Protein AF-A0A662M3F5-F1 (afdb_monomer_lite)

Radius of gyration: 14.72 Å; chains: 1; bounding box: 34×38×37 Å

pLDDT: mean 96.3, std 4.05, range [65.44, 98.81]

Foldseek 3Di:
DDDPVNQDPDWQQAPAWQDDVPDVLSVVVRSVCSVQDQLEAEEEEPAPVVRRLHPPPDGRGNHHYHYDHLQCQLVVLLVVQVVCVVVVNNVHAYEREHECCSPVHSNVVSVVVSVVVVRRHHYDYPYPPDRVVVD

Structure (mmCIF, N/CA/C/O backbone):
data_AF-A0A662M3F5-F1
#
_entry.id   AF-A0A662M3F5-F1
#
loop_
_atom_site.group_PDB
_atom_site.id
_atom_site.type_symbol
_atom_site.label_atom_id
_atom_site.label_alt_id
_atom_site.label_comp_id
_atom_site.label_asym_id
_atom_site.label_entity_id
_atom_site.label_seq_id
_atom_site.pdbx_PDB_ins_code
_atom_site.Cartn_x
_atom_site.Cartn_y
_atom_site.Cartn_z
_atom_site.occupancy
_atom_site.B_iso_or_equiv
_atom_site.auth_seq_id
_atom_site.auth_comp_id
_atom_site.auth_asym_id
_atom_site.auth_atom_id
_atom_site.pdbx_PDB_model_num
ATOM 1 N N . MET A 1 1 ? -8.013 -27.382 5.520 1.00 65.44 1 MET A N 1
ATOM 2 C CA . MET A 1 1 ? -6.764 -26.866 4.922 1.00 65.44 1 MET A CA 1
ATOM 3 C C . MET A 1 1 ? -7.180 -26.070 3.701 1.00 65.44 1 MET A C 1
ATOM 5 O O . MET A 1 1 ? -7.927 -26.621 2.908 1.00 65.44 1 MET A O 1
ATOM 9 N N . VAL A 1 2 ? -6.803 -24.795 3.612 1.00 84.00 2 VAL A N 1
ATOM 10 C CA . VAL A 1 2 ? -7.133 -23.944 2.456 1.00 84.00 2 VAL A CA 1
ATOM 11 C C . VAL A 1 2 ? -6.177 -24.296 1.314 1.00 84.00 2 VAL A C 1
ATOM 13 O O . VAL A 1 2 ? -4.982 -24.472 1.549 1.00 84.00 2 VAL A O 1
ATOM 16 N N . SER A 1 3 ? -6.698 -24.441 0.102 1.00 92.25 3 SER A N 1
ATOM 17 C CA . SE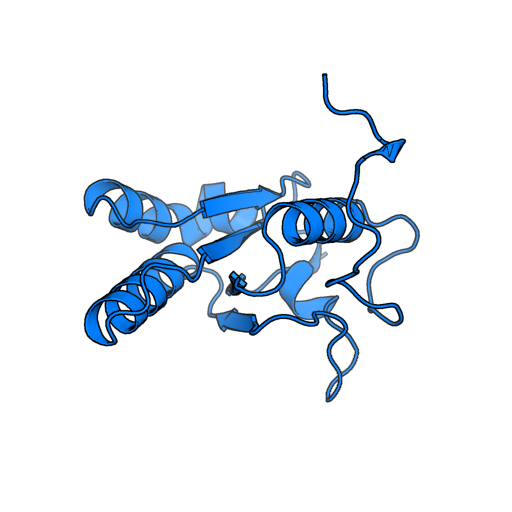R A 1 3 ? -5.953 -24.737 -1.121 1.00 92.25 3 SER A CA 1
ATOM 18 C C . SER A 1 3 ? -6.029 -23.568 -2.105 1.00 92.25 3 SER A C 1
ATOM 20 O O . SER A 1 3 ? -6.866 -22.681 -1.977 1.00 92.25 3 SER A O 1
ATOM 22 N N . ILE A 1 4 ? -5.185 -23.582 -3.142 1.00 90.44 4 ILE A N 1
ATOM 23 C CA . ILE A 1 4 ? -5.239 -22.580 -4.225 1.00 90.44 4 ILE A CA 1
ATOM 24 C C . ILE A 1 4 ? -6.621 -22.546 -4.897 1.00 90.44 4 ILE A C 1
ATOM 26 O O . ILE A 1 4 ? -7.047 -21.490 -5.354 1.00 90.44 4 ILE A O 1
ATOM 30 N N . LYS A 1 5 ? -7.334 -23.680 -4.932 1.00 91.88 5 LYS A N 1
ATOM 31 C CA . LYS A 1 5 ? -8.682 -23.765 -5.512 1.00 91.88 5 LYS A CA 1
ATOM 32 C C . LYS A 1 5 ? -9.732 -23.012 -4.695 1.00 91.88 5 LYS A C 1
ATOM 34 O O . LYS A 1 5 ? -10.797 -22.731 -5.224 1.00 91.88 5 LYS A O 1
ATOM 39 N N . ASP A 1 6 ? -9.422 -22.693 -3.442 1.00 91.88 6 ASP A N 1
ATOM 40 C CA . ASP A 1 6 ? -10.320 -21.994 -2.525 1.00 91.88 6 ASP A CA 1
ATOM 41 C C . ASP A 1 6 ? -10.085 -20.472 -2.533 1.00 91.88 6 ASP A C 1
ATOM 43 O O . ASP A 1 6 ? -10.735 -19.745 -1.783 1.00 91.88 6 ASP A O 1
ATOM 47 N N . LEU A 1 7 ? -9.147 -19.968 -3.351 1.00 91.75 7 LEU A N 1
ATOM 48 C CA . LEU A 1 7 ? -8.943 -18.528 -3.503 1.00 91.75 7 LEU A CA 1
ATOM 49 C C . LEU A 1 7 ? -10.192 -17.875 -4.114 1.00 91.75 7 LEU A C 1
ATOM 51 O O . LEU A 1 7 ? -10.706 -18.378 -5.115 1.00 91.75 7 LEU A O 1
ATOM 55 N N . PRO A 1 8 ? -10.644 -16.723 -3.584 1.00 94.25 8 PRO A N 1
ATOM 56 C CA . PRO A 1 8 ? -11.776 -16.004 -4.154 1.00 94.25 8 PRO A CA 1
ATOM 57 C C . PRO A 1 8 ? -11.566 -15.675 -5.634 1.00 94.25 8 PRO A C 1
ATOM 59 O O . PRO A 1 8 ? -10.492 -15.216 -6.034 1.00 94.25 8 PRO A O 1
ATOM 62 N N . GLU A 1 9 ? -12.610 -15.852 -6.445 1.00 94.31 9 GLU A N 1
ATOM 63 C CA . GLU A 1 9 ? -12.574 -15.516 -7.874 1.00 94.31 9 GLU A CA 1
ATOM 64 C C . GLU A 1 9 ? -12.540 -13.999 -8.107 1.00 94.31 9 GLU A C 1
ATOM 66 O O . GLU A 1 9 ? -11.866 -13.538 -9.025 1.00 94.31 9 GLU A O 1
ATOM 71 N N . ASN A 1 10 ? -13.180 -13.216 -7.228 1.00 95.75 10 ASN A N 1
ATOM 72 C CA . ASN A 1 10 ? -13.222 -11.753 -7.313 1.00 95.75 10 ASN A CA 1
ATOM 73 C C . ASN A 1 10 ? -11.818 -11.135 -7.373 1.00 95.75 10 ASN A C 1
ATOM 75 O O . ASN A 1 10 ? -10.921 -11.520 -6.620 1.00 95.75 10 ASN A O 1
ATOM 79 N N . GLU A 1 11 ? -11.637 -10.153 -8.252 1.00 97.25 11 GLU A N 1
ATOM 80 C CA . GLU A 1 11 ? -10.384 -9.420 -8.431 1.00 97.25 11 GLU A CA 1
ATOM 81 C C . GLU A 1 11 ? -10.518 -7.980 -7.954 1.00 97.25 11 GLU A C 1
ATOM 83 O O . GLU A 1 11 ? -11.499 -7.301 -8.253 1.00 97.25 11 GLU A O 1
ATOM 88 N N . TYR A 1 12 ? -9.481 -7.502 -7.270 1.00 97.50 12 TYR A N 1
ATOM 89 C CA . TYR A 1 12 ? -9.371 -6.109 -6.824 1.00 97.50 12 TYR A CA 1
ATOM 90 C C . TYR A 1 12 ? -8.137 -5.396 -7.390 1.00 97.50 12 TYR A C 1
ATOM 92 O O . TYR A 1 12 ? -7.967 -4.192 -7.209 1.00 97.50 12 TYR A O 1
ATOM 100 N N . VAL A 1 13 ? -7.297 -6.137 -8.114 1.00 96.69 13 VAL A N 1
ATOM 101 C CA . VAL A 1 13 ? -6.294 -5.605 -9.036 1.00 96.69 13 VAL A CA 1
ATOM 102 C C . VAL A 1 13 ? -6.733 -6.037 -10.427 1.00 96.69 13 VAL A C 1
ATOM 104 O O . VAL A 1 13 ? -6.660 -7.215 -10.769 1.00 96.69 13 VAL A O 1
ATOM 107 N N . LEU A 1 14 ? -7.255 -5.087 -11.191 1.00 95.50 14 LEU A N 1
ATOM 108 C CA . LEU A 1 14 ? -7.785 -5.292 -12.530 1.00 95.50 14 LEU A CA 1
ATOM 109 C C . LEU A 1 14 ? -6.658 -5.384 -13.565 1.00 95.50 14 LEU A C 1
ATOM 111 O O . LEU A 1 14 ? -5.493 -5.055 -13.321 1.00 95.50 14 LEU A O 1
ATOM 115 N N . GLU A 1 15 ? -7.031 -5.819 -14.760 1.00 92.69 15 GLU A N 1
ATOM 116 C CA . GLU A 1 15 ? -6.166 -5.769 -15.933 1.00 92.69 15 GLU A CA 1
ATOM 117 C C . GLU A 1 15 ? -5.880 -4.313 -16.352 1.00 92.69 15 GLU A C 1
ATOM 119 O O . GLU A 1 15 ? -6.644 -3.395 -16.049 1.00 92.69 15 GLU A O 1
ATOM 124 N N . GLY A 1 16 ? -4.782 -4.097 -17.084 1.00 91.25 16 GLY A N 1
ATOM 125 C CA . GLY A 1 16 ? -4.426 -2.769 -17.604 1.00 91.25 16 GLY A CA 1
ATOM 126 C C . GLY A 1 16 ? -3.643 -1.895 -16.621 1.00 91.25 16 GLY A C 1
ATOM 127 O O . GLY A 1 16 ? -3.941 -0.714 -16.462 1.00 91.25 16 GLY A O 1
ATOM 128 N N . ASN A 1 17 ? -2.631 -2.470 -15.973 1.00 93.25 17 ASN A N 1
ATOM 129 C CA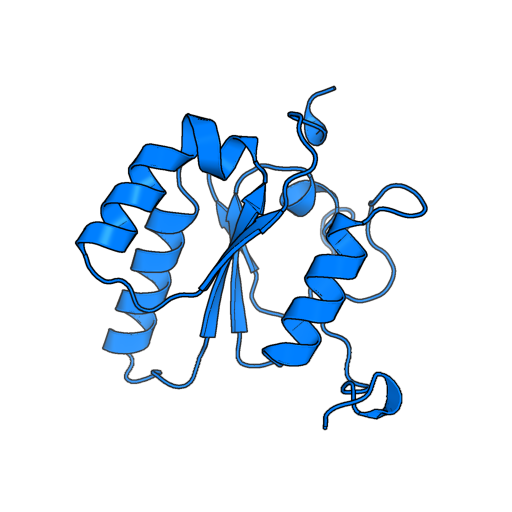 . ASN A 1 17 ? -1.682 -1.755 -15.121 1.00 93.25 17 ASN A CA 1
ATOM 130 C C . ASN A 1 17 ? -0.357 -1.495 -15.872 1.00 93.25 17 ASN A C 1
ATOM 132 O O . ASN A 1 17 ? -0.113 -2.077 -16.929 1.00 93.25 17 ASN A O 1
ATOM 136 N N . ALA A 1 18 ? 0.487 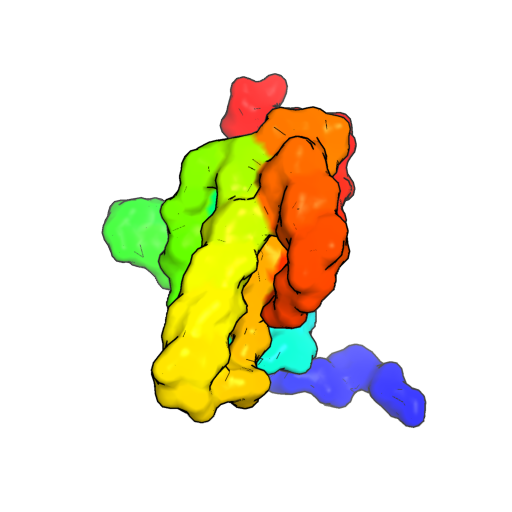-0.600 -15.355 1.00 93.56 18 ALA A N 1
ATOM 137 C CA . ALA A 1 18 ? 1.739 -0.197 -16.009 1.00 93.56 18 ALA A CA 1
ATOM 138 C C . ALA A 1 18 ? 2.974 -0.960 -15.487 1.00 93.56 18 ALA A C 1
ATOM 140 O O . ALA A 1 18 ? 4.099 -0.473 -15.590 1.00 93.56 18 ALA A O 1
ATOM 141 N N . ALA A 1 19 ? 2.778 -2.132 -14.875 1.00 95.38 19 ALA A N 1
ATOM 142 C CA . ALA A 1 19 ? 3.876 -2.914 -14.324 1.00 95.38 19 ALA A CA 1
ATOM 143 C C . ALA A 1 19 ? 4.701 -3.616 -15.410 1.00 95.38 19 ALA A C 1
ATOM 145 O O . ALA A 1 19 ? 4.210 -3.943 -16.492 1.00 95.38 19 ALA A O 1
ATOM 146 N N . CYS A 1 20 ? 5.962 -3.915 -15.089 1.00 95.62 20 CYS A N 1
ATOM 147 C CA . CYS A 1 20 ? 6.813 -4.745 -15.937 1.00 95.62 20 CYS A CA 1
ATOM 148 C C . CYS A 1 20 ? 6.191 -6.142 -16.153 1.00 95.62 20 CYS A C 1
ATOM 150 O O . CYS A 1 20 ? 5.546 -6.671 -15.237 1.00 95.62 20 CYS A O 1
ATOM 152 N N . PRO A 1 21 ? 6.436 -6.798 -17.303 1.00 95.56 21 PRO A N 1
ATOM 153 C CA . PRO A 1 21 ? 6.031 -8.185 -17.512 1.00 95.56 21 PRO A CA 1
ATOM 154 C C . PRO A 1 21 ? 6.569 -9.095 -16.400 1.00 95.56 21 PRO A C 1
ATOM 156 O O . PRO A 1 21 ? 7.771 -9.132 -16.146 1.00 95.56 21 PRO A O 1
ATOM 159 N N . GLY A 1 22 ? 5.674 -9.814 -15.718 1.00 94.94 22 GLY A N 1
ATOM 160 C CA . GLY A 1 22 ? 6.041 -10.695 -14.604 1.00 94.94 22 GLY A CA 1
ATOM 161 C C . GLY A 1 22 ? 6.321 -9.984 -13.274 1.00 94.94 22 GLY A C 1
ATOM 162 O O . GLY A 1 22 ? 6.925 -10.588 -12.393 1.00 94.94 22 GLY A O 1
ATOM 163 N N . CYS A 1 23 ? 5.896 -8.725 -13.099 1.00 96.50 23 CYS A N 1
ATOM 164 C CA . CYS A 1 23 ? 6.125 -7.975 -11.863 1.00 96.50 23 CYS A CA 1
ATOM 165 C C . CYS A 1 23 ? 5.529 -8.682 -10.621 1.00 96.50 23 CYS A C 1
ATOM 167 O O . CYS A 1 23 ? 4.300 -8.754 -10.486 1.00 96.50 23 CYS A O 1
ATOM 169 N N . PRO A 1 24 ? 6.358 -9.121 -9.652 1.00 96.19 24 PRO A N 1
ATOM 170 C CA . PRO A 1 24 ? 5.886 -9.861 -8.480 1.00 96.19 24 PRO A CA 1
ATOM 171 C C . PRO A 1 24 ? 5.074 -8.993 -7.509 1.00 96.19 24 PRO A C 1
ATOM 173 O O . PRO A 1 24 ? 4.216 -9.513 -6.801 1.00 96.19 24 PRO A O 1
ATOM 176 N N . ILE A 1 25 ? 5.285 -7.672 -7.512 1.00 96.88 25 ILE A N 1
ATOM 177 C CA . ILE A 1 25 ? 4.553 -6.720 -6.662 1.00 96.88 25 ILE A CA 1
ATOM 178 C C . ILE A 1 25 ? 3.053 -6.779 -6.973 1.00 96.88 25 ILE A C 1
ATOM 180 O O . ILE A 1 25 ? 2.234 -6.848 -6.060 1.00 96.88 25 ILE A O 1
ATOM 184 N N . THR A 1 26 ? 2.686 -6.815 -8.259 1.00 95.38 26 THR A N 1
ATOM 185 C CA . THR A 1 26 ? 1.274 -6.889 -8.673 1.00 95.38 26 THR A CA 1
ATOM 186 C C . THR A 1 26 ? 0.629 -8.223 -8.314 1.00 95.38 26 THR A C 1
ATOM 188 O O . THR A 1 26 ? -0.517 -8.245 -7.874 1.00 95.38 26 THR A O 1
ATOM 191 N N . ILE A 1 27 ? 1.368 -9.332 -8.428 1.00 95.56 27 ILE A N 1
ATOM 192 C CA . ILE A 1 27 ? 0.888 -10.666 -8.039 1.00 95.56 27 ILE A CA 1
ATOM 193 C C . ILE A 1 27 ? 0.648 -10.723 -6.525 1.00 95.56 27 ILE A C 1
ATOM 195 O O . ILE A 1 27 ? -0.386 -11.231 -6.080 1.00 95.56 27 ILE A O 1
ATOM 199 N N . ALA A 1 28 ? 1.577 -10.172 -5.739 1.00 97.31 28 ALA A N 1
ATOM 200 C CA . ALA A 1 28 ? 1.462 -10.106 -4.290 1.00 97.31 28 ALA A CA 1
ATOM 201 C C . ALA A 1 28 ? 0.266 -9.241 -3.868 1.00 97.31 28 ALA A C 1
ATOM 203 O O . ALA A 1 28 ? -0.567 -9.704 -3.091 1.00 97.31 28 ALA A O 1
ATOM 204 N N . LEU A 1 29 ? 0.117 -8.040 -4.440 1.00 97.56 29 LEU A N 1
ATOM 205 C CA . LEU A 1 29 ? -1.009 -7.155 -4.139 1.00 97.56 29 LEU A CA 1
ATOM 206 C C . LEU A 1 29 ? -2.353 -7.776 -4.543 1.00 97.56 29 LEU A C 1
ATOM 208 O O . LEU A 1 29 ? -3.301 -7.745 -3.763 1.00 97.56 29 LEU A O 1
ATOM 212 N N . ARG A 1 30 ? -2.432 -8.402 -5.724 1.00 96.75 30 ARG A N 1
ATOM 213 C CA . ARG A 1 30 ? -3.628 -9.126 -6.180 1.00 96.75 30 ARG A CA 1
ATOM 214 C C . ARG A 1 30 ? -4.034 -10.212 -5.187 1.00 96.75 30 ARG A C 1
ATOM 216 O O . ARG A 1 30 ? -5.204 -10.321 -4.834 1.00 96.75 30 ARG A O 1
ATOM 223 N N . THR A 1 31 ? -3.068 -11.000 -4.722 1.00 96.19 31 THR A N 1
ATOM 224 C CA . THR A 1 31 ? -3.312 -12.074 -3.748 1.00 96.19 31 THR A CA 1
ATOM 225 C C . THR A 1 31 ? -3.737 -11.509 -2.393 1.00 96.19 31 THR A C 1
ATOM 227 O O . THR A 1 31 ? -4.675 -12.016 -1.784 1.00 96.19 31 THR A O 1
ATOM 230 N N . MET A 1 32 ? -3.100 -10.422 -1.953 1.00 97.12 32 MET A N 1
ATOM 231 C CA . MET A 1 32 ? -3.431 -9.740 -0.705 1.00 97.12 32 MET A CA 1
ATOM 232 C C . MET A 1 32 ? -4.865 -9.206 -0.718 1.00 97.12 32 MET A C 1
ATOM 234 O O . MET A 1 32 ? -5.643 -9.499 0.186 1.00 97.12 32 MET A O 1
ATOM 238 N N . LEU A 1 33 ? -5.259 -8.484 -1.769 1.00 97.56 33 LEU A N 1
ATOM 239 C CA . LEU A 1 33 ? -6.607 -7.924 -1.851 1.00 97.56 33 LEU A CA 1
ATOM 240 C C . LEU A 1 33 ? -7.685 -8.999 -2.040 1.00 97.56 33 LEU A C 1
ATOM 242 O O . LEU A 1 33 ? -8.806 -8.801 -1.586 1.00 97.56 33 LEU A O 1
ATOM 246 N N . LYS A 1 34 ? -7.374 -10.161 -2.631 1.00 97.00 34 LYS A N 1
ATOM 247 C CA . LYS A 1 34 ? -8.292 -11.314 -2.606 1.00 97.00 34 LYS A CA 1
ATOM 248 C C . LYS A 1 34 ? -8.570 -11.802 -1.187 1.00 97.00 34 LYS A C 1
ATOM 250 O O . LYS A 1 34 ? -9.702 -12.170 -0.895 1.00 97.00 34 LYS A O 1
ATOM 255 N N . ALA A 1 35 ? -7.550 -11.817 -0.330 1.00 95.69 35 ALA A N 1
ATOM 256 C CA . ALA A 1 35 ? -7.695 -12.235 1.059 1.00 95.69 35 ALA A CA 1
ATOM 257 C C . ALA A 1 35 ? -8.439 -11.191 1.908 1.00 95.69 35 ALA A C 1
ATOM 259 O O . ALA A 1 35 ? -9.235 -11.572 2.761 1.00 95.69 35 ALA A O 1
ATOM 260 N N . LEU A 1 36 ? -8.199 -9.897 1.666 1.00 97.19 36 LEU A N 1
ATOM 261 C CA . LEU A 1 36 ? -8.824 -8.812 2.431 1.00 97.19 36 LEU A CA 1
ATOM 262 C C . LEU A 1 36 ? -10.230 -8.428 1.941 1.00 97.19 36 LEU A C 1
ATOM 264 O O . LEU A 1 36 ? -11.060 -7.983 2.727 1.00 97.19 36 LEU A O 1
ATOM 268 N N . GLY A 1 37 ? -10.521 -8.616 0.655 1.00 97.00 37 GLY A N 1
ATOM 269 C CA . GLY A 1 37 ? -11.817 -8.290 0.068 1.00 97.00 37 GLY A CA 1
ATOM 270 C C . GLY A 1 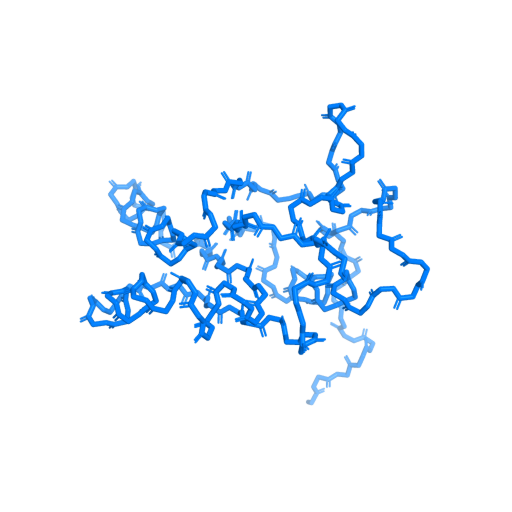37 ? -12.027 -6.798 -0.218 1.00 97.00 37 GLY A C 1
ATOM 271 O O . GLY A 1 37 ? -11.134 -5.962 -0.078 1.00 97.00 37 GLY A O 1
ATOM 272 N N . LYS A 1 38 ? -13.251 -6.470 -0.650 1.00 97.25 38 LYS A N 1
ATOM 273 C CA . LYS A 1 38 ? -13.651 -5.124 -1.106 1.00 97.25 38 LYS A CA 1
ATOM 274 C C . LYS A 1 38 ? -13.624 -4.054 -0.007 1.00 97.25 38 LYS A C 1
ATOM 276 O O . LYS A 1 38 ? -13.453 -2.880 -0.320 1.00 97.25 38 LYS A O 1
ATOM 281 N N . ASP A 1 39 ? -13.811 -4.451 1.251 1.00 97.94 39 ASP A N 1
ATOM 282 C CA . ASP A 1 39 ? -13.926 -3.548 2.400 1.00 97.94 39 ASP A CA 1
ATOM 283 C C . ASP A 1 39 ? -12.521 -3.241 2.947 1.00 97.94 39 ASP A C 1
ATOM 285 O O . ASP A 1 39 ? -12.194 -3.460 4.110 1.00 97.94 39 ASP A O 1
ATOM 289 N N . THR A 1 40 ? -11.658 -2.771 2.042 1.00 98.62 40 THR A N 1
ATOM 290 C CA . THR A 1 40 ? -10.248 -2.459 2.283 1.00 98.62 40 THR A CA 1
ATOM 291 C C . THR A 1 40 ? -9.922 -1.088 1.710 1.00 98.62 40 THR A C 1
ATOM 293 O O . THR A 1 40 ? -10.217 -0.813 0.549 1.00 98.62 40 THR A O 1
ATOM 296 N N . ILE A 1 41 ? -9.267 -0.238 2.497 1.00 98.69 41 ILE A N 1
ATOM 297 C CA . ILE A 1 41 ? -8.655 1.008 2.028 1.00 98.69 41 ILE A CA 1
ATOM 298 C C . ILE A 1 41 ? -7.144 0.817 2.026 1.00 98.69 41 ILE A C 1
ATOM 300 O O . ILE A 1 41 ? -6.563 0.415 3.034 1.00 98.69 41 ILE A O 1
ATOM 304 N N . ILE A 1 42 ? -6.502 1.133 0.904 1.00 98.44 42 ILE A N 1
ATOM 305 C CA . ILE A 1 42 ? -5.052 1.031 0.753 1.00 98.44 42 ILE A CA 1
ATOM 306 C C . ILE A 1 42 ? -4.408 2.421 0.736 1.00 98.44 42 ILE A C 1
ATOM 308 O O . ILE A 1 42 ? -4.855 3.319 0.023 1.00 98.44 42 ILE A O 1
ATOM 312 N N . THR A 1 43 ? -3.335 2.599 1.505 1.00 98.56 43 THR A N 1
ATOM 313 C CA . THR A 1 43 ? -2.427 3.746 1.395 1.00 98.56 43 THR A CA 1
ATOM 314 C C . THR A 1 43 ? -1.110 3.302 0.771 1.00 98.56 43 THR A C 1
ATOM 316 O O . THR A 1 43 ? -0.505 2.308 1.189 1.00 98.56 43 THR A O 1
ATOM 319 N N . VAL A 1 44 ? -0.696 4.012 -0.276 1.00 98.31 44 VAL A N 1
ATOM 320 C CA . VAL A 1 44 ? 0.459 3.674 -1.109 1.00 98.31 44 VAL A CA 1
ATOM 321 C C . VAL A 1 44 ? 1.414 4.870 -1.130 1.00 98.31 44 VAL A C 1
ATOM 323 O O . VAL A 1 44 ? 1.076 5.911 -1.697 1.00 98.31 44 VAL A O 1
ATOM 326 N N . PRO A 1 45 ? 2.609 4.770 -0.527 1.00 98.31 45 PRO A N 1
ATOM 327 C CA . PRO A 1 45 ? 3.617 5.811 -0.651 1.00 98.31 45 PRO A CA 1
ATOM 328 C C . PRO A 1 45 ? 4.211 5.824 -2.066 1.00 98.31 45 PRO A C 1
ATOM 330 O O . PRO A 1 45 ? 4.153 4.822 -2.792 1.00 98.31 45 PRO A O 1
ATOM 333 N N . ALA A 1 46 ? 4.843 6.939 -2.441 1.00 97.81 46 ALA A N 1
ATOM 334 C CA . ALA A 1 46 ? 5.604 7.051 -3.686 1.00 97.81 46 ALA A CA 1
ATOM 335 C C . ALA A 1 46 ? 6.563 5.857 -3.867 1.00 97.81 46 ALA A C 1
ATOM 337 O O . ALA A 1 46 ? 7.439 5.610 -3.044 1.00 97.81 46 ALA A O 1
ATOM 338 N N . SER A 1 47 ? 6.343 5.062 -4.915 1.00 96.88 47 SER A N 1
ATOM 339 C CA . SER A 1 47 ? 7.002 3.769 -5.127 1.00 96.88 47 SER A CA 1
ATOM 340 C C . SER A 1 47 ? 6.591 3.170 -6.481 1.00 96.88 47 SER A C 1
ATOM 342 O O . SER A 1 47 ? 5.746 3.741 -7.173 1.00 96.88 47 SER A O 1
ATOM 344 N N . CYS A 1 48 ? 7.096 1.980 -6.840 1.00 97.00 48 CYS A N 1
ATOM 345 C CA . CYS A 1 48 ? 6.569 1.242 -7.998 1.00 97.00 48 CYS A CA 1
ATOM 346 C C . CYS A 1 48 ? 5.049 1.069 -7.910 1.00 97.00 48 CYS A C 1
ATOM 348 O O . CYS A 1 48 ? 4.362 1.285 -8.899 1.00 97.00 48 CYS A O 1
ATOM 350 N N . SER A 1 49 ? 4.507 0.739 -6.733 1.00 96.56 49 SER A N 1
ATOM 351 C CA . SER A 1 49 ? 3.066 0.520 -6.559 1.00 96.56 49 SER A CA 1
ATOM 352 C C . SER A 1 49 ? 2.234 1.779 -6.790 1.00 96.56 49 SER A C 1
ATOM 354 O O . SER A 1 49 ? 1.067 1.657 -7.140 1.00 96.56 49 SER A O 1
ATOM 356 N N . ALA A 1 50 ? 2.814 2.973 -6.625 1.00 95.38 50 ALA A N 1
ATOM 357 C CA . ALA A 1 50 ? 2.163 4.236 -6.972 1.00 95.38 50 ALA A CA 1
ATOM 358 C C . ALA A 1 50 ? 2.129 4.469 -8.493 1.00 95.38 50 ALA A C 1
ATOM 360 O O . ALA A 1 50 ? 1.157 5.004 -9.017 1.00 95.38 50 ALA A O 1
ATOM 361 N N . VAL A 1 51 ? 3.172 4.036 -9.208 1.00 94.31 51 VAL A N 1
ATOM 362 C CA . VAL A 1 51 ? 3.320 4.253 -10.657 1.00 94.31 51 VAL A CA 1
ATOM 363 C C . VAL A 1 51 ? 2.599 3.188 -11.481 1.00 94.31 51 VAL A C 1
ATOM 365 O O . VAL A 1 51 ? 2.006 3.497 -12.512 1.00 94.31 51 VAL A O 1
ATOM 368 N N . ILE A 1 52 ? 2.597 1.935 -11.027 1.00 95.38 52 ILE A N 1
ATOM 369 C CA . ILE A 1 52 ? 2.009 0.831 -11.792 1.00 95.38 52 ILE A CA 1
ATOM 370 C C . ILE A 1 52 ? 0.479 0.815 -11.758 1.00 95.38 52 ILE A C 1
ATOM 372 O O . ILE A 1 52 ? -0.096 0.073 -12.545 1.00 95.38 52 ILE A O 1
ATOM 376 N N . GLN A 1 53 ? -0.184 1.611 -10.904 1.00 92.75 53 GLN A N 1
ATOM 377 C CA . GLN A 1 53 ? -1.646 1.582 -10.709 1.00 92.75 53 GLN A CA 1
ATOM 378 C C . GLN A 1 53 ? -2.403 1.638 -12.035 1.00 92.75 53 GLN A C 1
ATOM 380 O O . GLN A 1 53 ? -3.330 0.864 -12.221 1.00 92.75 53 GLN A O 1
ATOM 385 N N . SER A 1 54 ? -2.003 2.511 -12.957 1.00 83.25 54 SER A N 1
ATOM 386 C CA . SER A 1 54 ? -2.335 2.551 -14.392 1.00 83.25 54 SER A CA 1
ATOM 387 C C . SER A 1 54 ? -1.882 3.921 -14.917 1.00 83.25 54 SER A C 1
ATOM 389 O O . SER A 1 54 ? -1.493 4.804 -14.153 1.00 83.25 54 SER A O 1
ATOM 391 N N . LEU A 1 55 ? -1.953 4.127 -16.231 1.00 83.94 55 LEU A N 1
ATOM 392 C CA . LEU A 1 55 ? -1.837 5.459 -16.814 1.00 83.94 55 LEU A CA 1
ATOM 393 C C . LEU A 1 55 ? -2.990 6.352 -16.339 1.00 83.94 55 LEU A C 1
ATOM 395 O O . LEU A 1 55 ? -4.165 5.983 -16.451 1.00 83.94 55 LEU A O 1
ATOM 399 N N . TYR A 1 56 ? -2.643 7.545 -15.857 1.00 85.06 56 TYR A N 1
ATOM 400 C CA . TYR A 1 56 ? -3.607 8.590 -15.524 1.00 85.06 56 TYR A CA 1
ATOM 401 C C . TYR A 1 56 ? -4.547 8.863 -16.717 1.00 85.06 56 TYR A C 1
ATOM 403 O O . TYR A 1 56 ? -4.077 8.913 -17.857 1.00 85.06 56 TYR A O 1
ATOM 411 N N . PRO A 1 57 ? -5.863 9.061 -16.497 1.00 89.56 57 PRO A N 1
ATOM 412 C CA . PRO A 1 57 ? -6.562 9.176 -15.209 1.00 89.56 57 PRO A CA 1
ATOM 413 C C . PRO A 1 57 ? -7.137 7.855 -14.668 1.00 89.56 57 PRO A C 1
ATOM 415 O O . PRO A 1 57 ? -8.002 7.877 -13.796 1.00 89.56 57 PRO A O 1
ATOM 418 N N . LYS A 1 58 ? -6.727 6.702 -15.206 1.00 90.12 58 LYS A N 1
ATOM 419 C CA . LYS A 1 58 ? -7.279 5.396 -14.823 1.00 90.12 58 LYS A CA 1
ATOM 420 C C . LYS A 1 58 ? -6.474 4.763 -13.688 1.00 90.12 58 LYS A C 1
ATOM 422 O O . LYS A 1 58 ? -5.295 5.055 -13.519 1.00 90.12 58 LYS A O 1
ATOM 427 N N . THR A 1 59 ? -7.109 3.848 -12.961 1.00 93.31 59 THR A N 1
ATOM 428 C CA . THR A 1 59 ? -6.468 2.954 -11.989 1.00 93.31 59 THR A CA 1
ATOM 429 C C . THR A 1 59 ? -6.959 1.526 -12.208 1.00 93.31 59 THR A C 1
ATOM 431 O O . THR A 1 59 ? -8.127 1.314 -12.534 1.00 93.31 59 THR A O 1
ATOM 434 N N . SER A 1 60 ? -6.065 0.554 -12.046 1.00 95.25 60 SER A N 1
ATOM 435 C CA . SER A 1 60 ? -6.388 -0.873 -11.992 1.00 95.25 60 SER A CA 1
ATOM 436 C C . SER A 1 60 ? -6.729 -1.330 -10.573 1.00 95.25 60 SER A C 1
ATOM 438 O O . SER A 1 60 ? -7.213 -2.441 -10.392 1.00 95.25 60 SER A O 1
ATOM 440 N N . PHE A 1 61 ? -6.499 -0.507 -9.548 1.00 95.81 61 PHE A N 1
ATOM 441 C CA . PHE A 1 61 ? -6.833 -0.874 -8.174 1.00 95.81 61 PHE A CA 1
ATOM 442 C C . PHE A 1 61 ? -8.317 -0.588 -7.943 1.00 95.81 61 PHE A C 1
ATOM 444 O O . PHE A 1 61 ? -8.746 0.564 -7.950 1.00 95.81 61 PHE A O 1
ATOM 451 N N . ALA A 1 62 ? -9.109 -1.643 -7.755 1.00 96.31 62 ALA A N 1
ATOM 452 C CA . ALA A 1 62 ? -10.563 -1.573 -7.593 1.00 96.31 62 ALA A CA 1
ATOM 453 C C . ALA A 1 62 ? -10.998 -1.438 -6.122 1.00 96.31 62 ALA A C 1
ATOM 455 O O . ALA A 1 62 ? -12.094 -1.851 -5.748 1.00 96.31 62 ALA A O 1
ATOM 456 N N . VAL A 1 63 ? -10.131 -0.858 -5.292 1.00 97.50 63 VAL A N 1
ATOM 457 C CA . VAL A 1 63 ? -10.385 -0.500 -3.892 1.00 97.50 63 VAL A CA 1
ATOM 458 C C . VAL A 1 63 ? -9.972 0.956 -3.658 1.00 97.50 63 VAL A C 1
ATOM 460 O O . VAL A 1 63 ? -9.074 1.446 -4.357 1.00 97.50 63 VAL A O 1
ATOM 463 N N . PRO A 1 64 ? -10.589 1.674 -2.698 1.00 97.50 64 PRO A N 1
ATOM 464 C CA . PRO A 1 64 ? -10.172 3.029 -2.354 1.00 97.50 64 PRO A CA 1
ATOM 465 C C . PRO A 1 64 ? -8.670 3.086 -2.069 1.00 97.50 64 PRO A C 1
ATOM 467 O O . PRO A 1 64 ? -8.170 2.425 -1.161 1.00 97.50 64 PRO A O 1
ATOM 470 N N . THR A 1 65 ? -7.957 3.869 -2.876 1.00 96.75 65 THR A N 1
ATOM 471 C CA . THR A 1 65 ? -6.496 3.969 -2.850 1.00 96.75 65 THR A CA 1
ATOM 472 C C . THR A 1 65 ? -6.093 5.413 -2.600 1.00 96.75 65 THR A C 1
ATOM 474 O O . THR A 1 65 ? -6.470 6.303 -3.363 1.00 96.75 65 THR A O 1
ATOM 477 N N . LEU A 1 66 ? -5.310 5.646 -1.549 1.00 97.50 66 LEU A N 1
ATOM 478 C CA . LEU A 1 66 ? -4.704 6.937 -1.248 1.00 97.50 66 LEU A CA 1
ATOM 479 C C . LEU A 1 66 ? -3.211 6.885 -1.568 1.00 97.50 66 LEU A C 1
ATOM 481 O O . LEU A 1 66 ? -2.449 6.200 -0.890 1.00 97.50 66 LEU A O 1
ATOM 485 N N . ASN A 1 67 ? -2.785 7.642 -2.577 1.00 97.06 67 ASN A N 1
ATOM 486 C CA . ASN A 1 67 ? -1.364 7.894 -2.791 1.00 97.06 67 ASN A CA 1
ATOM 487 C C . ASN A 1 67 ? -0.874 8.953 -1.801 1.00 97.06 67 ASN A C 1
ATOM 489 O O . ASN A 1 67 ? -1.522 9.987 -1.625 1.00 97.06 67 ASN A O 1
ATOM 493 N N . ILE A 1 68 ? 0.268 8.699 -1.168 1.00 98.12 68 ILE A N 1
ATOM 494 C CA . ILE A 1 68 ? 0.842 9.563 -0.135 1.00 98.12 68 ILE A CA 1
ATOM 495 C C . ILE A 1 68 ? 2.338 9.817 -0.384 1.00 98.12 68 ILE A C 1
ATOM 497 O O . ILE A 1 68 ? 2.983 9.139 -1.189 1.00 98.12 68 ILE A O 1
ATOM 501 N N . ALA A 1 69 ? 2.889 10.825 0.296 1.00 98.12 69 ALA A N 1
ATOM 502 C CA . ALA A 1 69 ? 4.321 11.099 0.340 1.00 98.12 69 ALA A CA 1
ATOM 503 C C . ALA A 1 69 ? 5.127 9.864 0.789 1.00 98.12 69 ALA A C 1
ATOM 505 O O . ALA A 1 69 ? 4.621 8.996 1.507 1.00 98.12 69 ALA A O 1
ATOM 506 N N . PHE A 1 70 ? 6.374 9.768 0.328 1.00 98.44 70 PHE A N 1
ATOM 507 C CA . PHE A 1 70 ? 7.163 8.538 0.409 1.00 98.44 70 PHE A CA 1
ATOM 508 C C . PHE A 1 70 ? 7.364 8.052 1.854 1.00 98.44 70 PHE A C 1
ATOM 510 O O . PHE A 1 70 ? 7.211 6.874 2.168 1.00 98.44 70 PHE A O 1
ATOM 517 N N . GLU A 1 71 ? 7.638 8.989 2.748 1.00 98.38 71 GLU A N 1
ATOM 518 C CA . GLU A 1 71 ? 7.924 8.792 4.163 1.00 98.38 71 GLU A CA 1
ATOM 519 C C . GLU A 1 71 ? 6.682 8.491 5.019 1.00 98.38 71 GLU A C 1
ATOM 521 O O . GLU A 1 71 ? 6.803 8.140 6.191 1.00 98.38 71 GLU A O 1
ATOM 526 N N . ALA A 1 72 ? 5.475 8.652 4.467 1.00 98.44 72 ALA A N 1
ATOM 527 C CA . ALA A 1 72 ? 4.267 8.869 5.262 1.00 98.44 72 ALA A CA 1
ATOM 528 C C . ALA A 1 72 ? 3.254 7.709 5.246 1.00 98.44 72 ALA A C 1
ATOM 530 O O . ALA A 1 72 ? 2.153 7.873 5.771 1.00 98.44 72 ALA A O 1
ATOM 531 N N . ALA A 1 73 ? 3.590 6.535 4.696 1.00 98.50 73 ALA A N 1
ATOM 532 C CA . ALA A 1 73 ? 2.650 5.411 4.547 1.00 98.50 73 ALA A CA 1
ATOM 533 C C . ALA A 1 73 ? 1.937 5.026 5.858 1.00 98.50 73 ALA A C 1
ATOM 535 O O . ALA A 1 73 ? 0.710 5.028 5.935 1.00 98.50 73 ALA A O 1
ATOM 536 N N . ALA A 1 74 ? 2.701 4.741 6.915 1.00 98.62 74 ALA A N 1
ATOM 537 C CA . ALA A 1 74 ? 2.132 4.327 8.197 1.00 98.62 74 ALA A CA 1
ATOM 538 C C . ALA A 1 74 ? 1.431 5.478 8.942 1.00 98.62 74 ALA A C 1
ATOM 540 O O . ALA A 1 74 ? 0.419 5.256 9.599 1.00 98.62 74 ALA A O 1
ATOM 541 N N . ALA A 1 75 ? 1.909 6.718 8.793 1.00 98.62 75 ALA A N 1
ATOM 542 C CA . ALA A 1 75 ? 1.228 7.891 9.343 1.00 98.62 75 ALA A CA 1
ATOM 543 C C . ALA A 1 75 ? -0.133 8.122 8.663 1.00 98.62 75 ALA A C 1
ATOM 545 O O . ALA A 1 75 ? -1.125 8.407 9.332 1.00 98.62 75 ALA A O 1
ATOM 546 N N . SER A 1 76 ? -0.197 7.936 7.342 1.00 98.69 76 SER A N 1
ATOM 547 C CA . SER A 1 76 ? -1.442 7.963 6.578 1.00 98.69 76 SER A CA 1
ATOM 548 C C . SER A 1 76 ? -2.393 6.854 7.014 1.00 98.69 76 SER A C 1
ATOM 550 O O . SER A 1 76 ? -3.564 7.143 7.243 1.00 98.69 76 SER A O 1
ATOM 552 N N . ALA A 1 77 ? -1.902 5.627 7.208 1.00 98.75 77 ALA A N 1
ATOM 553 C CA . ALA A 1 77 ? -2.719 4.531 7.719 1.00 98.75 77 ALA A CA 1
ATOM 554 C C . ALA A 1 77 ? -3.301 4.837 9.108 1.00 98.75 77 ALA A C 1
ATOM 556 O O . ALA A 1 77 ? -4.503 4.671 9.290 1.00 98.75 77 ALA A O 1
ATOM 557 N N . SER A 1 78 ? -2.502 5.371 10.044 1.00 98.75 78 SER A N 1
ATOM 558 C CA . SER A 1 78 ? -3.014 5.836 11.345 1.00 98.75 78 SER A CA 1
ATOM 559 C C . SER A 1 78 ? -4.126 6.880 11.198 1.00 98.75 78 SER A C 1
ATOM 561 O O . SER A 1 78 ? -5.093 6.852 11.949 1.00 98.75 78 SER A O 1
ATOM 563 N N . GLY A 1 79 ? -4.010 7.803 10.239 1.00 98.62 79 GLY A N 1
ATOM 564 C CA . GLY A 1 79 ? -5.045 8.808 9.984 1.00 98.62 79 GLY A CA 1
ATOM 565 C C . GLY A 1 79 ? -6.334 8.219 9.402 1.00 98.62 79 GLY A C 1
ATOM 566 O O . GLY A 1 79 ? -7.423 8.613 9.814 1.00 98.62 79 GLY A O 1
ATOM 567 N N . ILE A 1 80 ? -6.218 7.272 8.464 1.00 98.75 80 ILE A N 1
ATOM 568 C CA . ILE A 1 80 ? -7.370 6.567 7.879 1.00 98.75 80 ILE A CA 1
ATOM 569 C C . ILE A 1 80 ? -8.095 5.766 8.964 1.00 98.75 80 ILE A C 1
ATOM 571 O O . ILE A 1 80 ? -9.312 5.877 9.082 1.00 98.75 80 ILE A O 1
ATOM 575 N N . GLU A 1 81 ? -7.353 5.000 9.763 1.00 98.56 81 GLU A N 1
ATOM 576 C CA . GLU A 1 81 ? -7.891 4.171 10.845 1.00 98.56 81 GLU A CA 1
ATOM 577 C C . GLU A 1 81 ? -8.636 5.025 11.878 1.00 98.56 81 GLU A C 1
ATOM 579 O O . GLU A 1 81 ? -9.824 4.807 12.105 1.00 98.56 81 GLU A O 1
ATOM 584 N N . ALA A 1 82 ? -8.009 6.093 12.382 1.00 98.56 82 ALA A N 1
ATOM 585 C CA . ALA A 1 82 ? -8.652 7.001 13.328 1.00 98.56 82 ALA A CA 1
ATOM 586 C C . ALA A 1 82 ? -9.923 7.657 12.751 1.00 98.56 82 ALA A C 1
ATOM 588 O O . ALA A 1 82 ? -10.909 7.853 13.464 1.00 98.56 82 ALA A O 1
ATOM 589 N N . ALA A 1 83 ? -9.927 7.988 11.455 1.00 98.62 83 ALA A N 1
ATOM 590 C CA . ALA A 1 83 ? -11.090 8.569 10.789 1.00 98.62 83 ALA A CA 1
ATOM 591 C C . ALA A 1 83 ? -12.234 7.561 10.590 1.00 98.62 83 ALA A C 1
ATOM 593 O O . ALA A 1 83 ? -13.401 7.953 10.665 1.00 98.62 83 ALA A O 1
ATOM 594 N N . LEU A 1 84 ? -11.923 6.290 10.320 1.00 98.62 84 LEU A N 1
ATOM 595 C CA . LEU A 1 84 ? -12.906 5.208 10.226 1.00 98.62 84 LEU A CA 1
ATOM 596 C C . LEU A 1 84 ? -13.508 4.894 11.595 1.00 98.62 84 LEU A C 1
ATOM 598 O O . LEU A 1 84 ? -14.733 4.835 11.717 1.00 98.62 84 LEU A O 1
ATOM 602 N N . HIS A 1 85 ? -12.666 4.807 12.624 1.00 98.12 85 HIS A N 1
ATOM 603 C CA . HIS A 1 85 ? -13.100 4.590 13.997 1.00 98.12 85 HIS A CA 1
ATOM 604 C C . HIS A 1 85 ? -14.034 5.712 14.477 1.00 98.12 85 HIS A C 1
ATOM 606 O O . HIS A 1 85 ? -15.124 5.457 14.986 1.00 98.12 85 HIS A O 1
ATOM 612 N N . ALA A 1 86 ? -13.687 6.977 14.206 1.00 98.50 86 ALA A N 1
ATOM 613 C CA . ALA A 1 86 ? -14.548 8.121 14.519 1.00 98.50 86 ALA A CA 1
ATOM 614 C C . ALA A 1 86 ? -15.898 8.110 13.768 1.00 98.50 86 ALA A C 1
ATOM 616 O O . ALA A 1 86 ? -16.862 8.726 14.221 1.00 98.50 86 ALA A O 1
ATOM 617 N N . GLN A 1 87 ? -15.981 7.419 12.626 1.00 98.44 87 GLN A N 1
ATOM 618 C CA . GLN A 1 87 ? -17.221 7.205 11.870 1.00 98.44 87 GLN A CA 1
ATOM 619 C C . GLN A 1 87 ? -17.990 5.945 12.308 1.00 98.44 87 GLN A C 1
ATOM 621 O O . GLN A 1 87 ? -19.060 5.689 11.755 1.00 98.44 87 GLN A O 1
ATOM 626 N N . GLY A 1 88 ? -17.464 5.156 13.252 1.00 98.25 88 GLY A N 1
ATOM 627 C CA . GLY A 1 88 ? -18.030 3.867 13.657 1.00 98.25 88 GLY A CA 1
ATOM 628 C C . GLY A 1 88 ? -17.932 2.781 12.579 1.00 98.25 88 GLY A C 1
ATOM 629 O O . GLY A 1 88 ? -18.812 1.928 12.500 1.00 98.25 88 GLY A O 1
ATOM 630 N N . LYS A 1 89 ? -16.915 2.846 11.708 1.00 98.06 89 LYS A N 1
ATOM 631 C CA . LYS A 1 89 ? -16.674 1.899 10.602 1.00 98.06 89 LYS A CA 1
ATOM 632 C C . LYS A 1 89 ? -15.476 0.998 10.898 1.00 98.06 89 LYS A C 1
ATOM 634 O O . LYS A 1 89 ? -14.446 1.081 10.231 1.00 98.06 89 LYS A O 1
ATOM 639 N N . ASP A 1 90 ? -15.612 0.161 11.918 1.00 95.94 90 ASP A N 1
ATOM 640 C CA . ASP A 1 90 ? -14.539 -0.729 12.383 1.00 95.94 90 ASP A CA 1
ATOM 641 C C . ASP A 1 90 ? -14.412 -2.023 11.545 1.00 95.94 90 ASP A C 1
ATOM 643 O O . ASP A 1 90 ? -13.533 -2.846 11.789 1.00 95.94 90 ASP A O 1
ATOM 647 N N . ASP A 1 91 ? -15.290 -2.224 10.557 1.00 97.38 91 ASP A N 1
ATOM 648 C CA . ASP A 1 91 ? -15.319 -3.375 9.646 1.00 97.38 91 ASP A CA 1
ATOM 649 C C . ASP A 1 91 ? -14.428 -3.206 8.403 1.00 97.38 91 ASP A C 1
ATOM 651 O O . ASP A 1 91 ? -14.205 -4.165 7.662 1.00 97.38 91 ASP A O 1
ATOM 655 N N . ILE A 1 92 ? -13.897 -2.002 8.176 1.00 98.56 92 ILE A N 1
ATOM 656 C CA . ILE A 1 92 ? -13.055 -1.682 7.022 1.00 98.56 92 ILE A CA 1
ATOM 657 C C . ILE A 1 92 ? -11.582 -1.905 7.368 1.00 98.56 92 ILE A C 1
ATOM 659 O O . ILE A 1 92 ? -11.040 -1.303 8.294 1.00 98.56 92 ILE A O 1
ATOM 663 N N . THR A 1 93 ? -10.892 -2.716 6.566 1.00 98.75 93 THR A N 1
ATOM 664 C CA . THR A 1 93 ? -9.455 -2.962 6.739 1.00 98.75 93 THR A CA 1
ATOM 665 C C . THR A 1 93 ? -8.627 -1.799 6.196 1.00 98.75 93 THR A C 1
ATOM 667 O O . THR A 1 93 ? -8.788 -1.391 5.046 1.00 98.75 93 THR A O 1
ATOM 670 N N . VAL A 1 94 ? -7.670 -1.307 6.986 1.00 98.81 94 VAL A N 1
ATOM 671 C CA . VAL A 1 94 ? -6.658 -0.343 6.527 1.00 98.81 94 VAL A CA 1
ATOM 672 C C . VAL A 1 94 ? -5.367 -1.079 6.180 1.00 98.81 94 VAL A C 1
ATOM 674 O O . VAL A 1 94 ? -4.767 -1.734 7.033 1.00 98.81 94 VAL A O 1
ATOM 677 N N . LEU A 1 95 ? -4.924 -0.953 4.930 1.00 98.81 95 LEU A N 1
ATOM 678 C CA . LEU A 1 95 ? -3.692 -1.548 4.414 1.00 98.81 95 LEU A CA 1
ATOM 679 C C . LEU A 1 95 ? -2.674 -0.458 4.057 1.00 98.81 95 LEU A C 1
ATOM 681 O O . LEU A 1 95 ? -2.892 0.329 3.139 1.00 98.81 95 LEU A O 1
ATOM 685 N N . ALA A 1 96 ? -1.520 -0.453 4.717 1.00 98.69 96 ALA A N 1
ATOM 686 C CA . ALA A 1 96 ? -0.336 0.259 4.250 1.00 98.69 96 ALA A CA 1
ATOM 687 C C . ALA A 1 96 ? 0.506 -0.668 3.368 1.00 98.69 96 ALA A C 1
ATOM 689 O O . ALA A 1 96 ? 0.992 -1.700 3.830 1.00 98.69 96 ALA A O 1
ATOM 690 N N . TRP A 1 97 ? 0.682 -0.301 2.099 1.00 98.62 97 TRP A N 1
ATOM 691 C CA . TRP A 1 97 ? 1.406 -1.101 1.111 1.00 98.62 97 TRP A CA 1
ATOM 692 C C . TRP A 1 97 ? 2.660 -0.363 0.643 1.00 98.62 97 TRP A C 1
ATOM 694 O O . TRP A 1 97 ? 2.594 0.487 -0.244 1.00 98.62 97 TRP A O 1
ATOM 704 N N . ALA A 1 98 ? 3.805 -0.671 1.251 1.00 98.56 98 ALA A N 1
ATOM 705 C CA . ALA A 1 98 ? 5.064 0.039 1.043 1.00 98.56 98 ALA A CA 1
ATOM 706 C C . ALA A 1 98 ? 6.161 -0.888 0.499 1.00 98.56 98 ALA A C 1
ATOM 708 O O . ALA A 1 98 ? 6.176 -2.084 0.772 1.00 98.56 98 ALA A O 1
ATOM 709 N N . GLY A 1 99 ? 7.090 -0.331 -0.282 1.00 98.38 99 GLY A N 1
ATOM 710 C CA . GLY A 1 99 ? 8.312 -1.040 -0.682 1.00 98.38 99 GLY A CA 1
ATOM 711 C C . GLY A 1 99 ? 9.360 -1.054 0.432 1.00 98.38 99 GLY A C 1
ATOM 712 O O . GLY A 1 99 ? 9.203 -0.353 1.436 1.00 98.38 99 GLY A O 1
ATOM 713 N N . ASP A 1 100 ? 10.464 -1.775 0.234 1.00 98.12 100 ASP A N 1
ATOM 714 C CA . ASP A 1 100 ? 11.588 -1.819 1.182 1.00 98.12 100 ASP A CA 1
ATOM 715 C C . ASP A 1 100 ? 12.165 -0.433 1.485 1.00 98.12 100 ASP A C 1
ATOM 717 O O . ASP A 1 100 ? 12.309 -0.095 2.655 1.00 98.12 100 ASP A O 1
ATOM 721 N N . GLY A 1 101 ? 12.363 0.435 0.491 1.00 98.25 101 GLY A N 1
ATOM 722 C CA . GLY A 1 101 ? 12.797 1.817 0.738 1.00 98.25 101 GLY A CA 1
ATOM 723 C C . GLY A 1 101 ? 11.846 2.641 1.624 1.00 98.25 101 GLY A C 1
ATOM 724 O O . GLY A 1 101 ? 12.271 3.374 2.513 1.00 98.25 101 GLY A O 1
ATOM 725 N N . GLY A 1 102 ? 10.533 2.464 1.448 1.00 98.00 102 GLY A N 1
ATOM 726 C CA . GLY A 1 102 ? 9.512 3.116 2.280 1.00 98.00 102 GLY A CA 1
ATOM 727 C C . GLY A 1 102 ? 9.306 2.459 3.650 1.00 98.00 102 GLY A C 1
ATOM 728 O O . GLY A 1 102 ? 8.523 2.970 4.446 1.00 98.00 102 GLY A O 1
ATOM 729 N N . SER A 1 103 ? 9.978 1.338 3.926 1.00 98.38 103 SER A N 1
ATOM 730 C CA . SER A 1 103 ? 9.804 0.550 5.155 1.00 98.38 103 SER A CA 1
ATOM 731 C C . SER A 1 103 ? 11.065 0.512 6.014 1.00 98.38 103 SER A C 1
ATOM 733 O O . SER A 1 103 ? 10.994 0.682 7.227 1.00 98.38 103 SER A O 1
ATOM 735 N N . TYR A 1 104 ? 12.218 0.273 5.392 1.00 98.12 104 TYR A N 1
ATOM 736 C CA . TYR A 1 104 ? 13.509 0.100 6.054 1.00 98.12 104 TYR A CA 1
ATOM 737 C C . TYR A 1 104 ? 14.333 1.386 6.122 1.00 98.12 104 TYR A C 1
ATOM 739 O O . TYR A 1 104 ? 15.286 1.438 6.893 1.00 98.12 104 TYR A O 1
ATOM 747 N N . ASP A 1 105 ? 13.969 2.403 5.341 1.00 98.50 105 ASP A N 1
ATOM 748 C CA 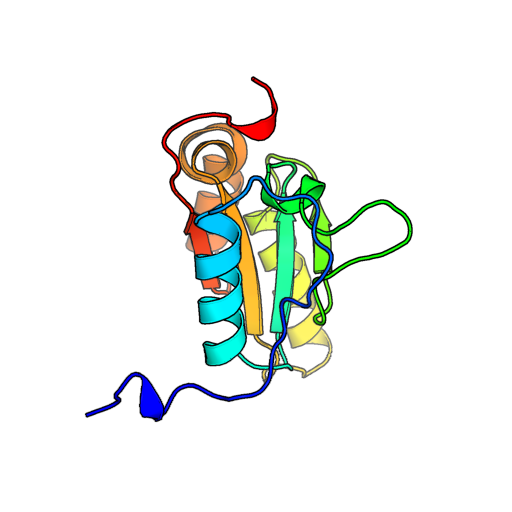. ASP A 1 105 ? 14.697 3.668 5.259 1.00 98.50 105 ASP A CA 1
ATOM 749 C C . ASP A 1 105 ? 13.753 4.845 5.557 1.00 98.50 105 ASP A C 1
ATOM 751 O O . ASP A 1 105 ? 13.330 5.026 6.703 1.00 98.50 105 ASP A O 1
ATOM 755 N N . ILE A 1 106 ? 13.336 5.610 4.543 1.00 98.62 106 ILE A N 1
ATOM 756 C CA . ILE A 1 106 ? 12.693 6.917 4.741 1.00 98.62 106 ILE A CA 1
ATOM 757 C C . ILE A 1 106 ? 11.365 6.860 5.521 1.00 98.62 106 ILE A C 1
ATOM 759 O O . ILE A 1 106 ? 11.032 7.797 6.244 1.00 98.62 106 ILE A O 1
ATOM 763 N N . GLY A 1 107 ? 10.604 5.766 5.414 1.00 98.56 107 GLY A N 1
ATOM 764 C CA . GLY A 1 107 ? 9.321 5.606 6.111 1.00 98.56 107 GLY A CA 1
ATOM 765 C C . GLY A 1 107 ? 9.401 4.900 7.468 1.00 98.56 107 GLY A C 1
ATOM 766 O O . GLY A 1 107 ? 8.376 4.765 8.144 1.00 98.56 107 GLY A O 1
ATOM 767 N N . LEU A 1 108 ? 10.595 4.484 7.911 1.00 98.69 108 LEU A N 1
ATOM 768 C CA . LEU A 1 108 ? 10.775 3.736 9.160 1.00 98.69 108 LEU A CA 1
ATOM 769 C C . LEU A 1 108 ? 10.266 4.512 10.382 1.00 98.69 108 LEU A C 1
ATOM 771 O O . LEU A 1 108 ? 9.649 3.932 11.276 1.00 98.69 108 LEU A O 1
ATOM 775 N N . GLN A 1 109 ? 10.476 5.831 10.419 1.00 98.62 109 GLN A N 1
ATOM 776 C CA . GLN A 1 109 ? 10.015 6.665 11.532 1.00 98.62 109 GLN A CA 1
ATOM 777 C C . GLN A 1 109 ? 8.483 6.677 11.638 1.00 98.62 109 GLN A C 1
ATOM 779 O O . GLN A 1 109 ? 7.938 6.548 12.736 1.00 98.62 109 GLN A O 1
ATOM 784 N N . ALA A 1 110 ? 7.781 6.806 10.508 1.00 98.56 110 ALA A N 1
ATOM 785 C CA . ALA A 1 110 ? 6.322 6.776 10.489 1.00 98.56 110 ALA A CA 1
ATOM 786 C C . ALA A 1 110 ? 5.791 5.402 10.915 1.00 98.56 110 ALA A C 1
ATOM 788 O O . ALA A 1 110 ? 4.817 5.336 11.667 1.00 98.56 110 ALA A O 1
ATOM 789 N N . LEU A 1 111 ? 6.445 4.323 10.464 1.00 98.62 111 LEU A N 1
ATOM 790 C CA . LEU A 1 111 ? 6.111 2.955 10.856 1.00 98.62 111 LEU A CA 1
ATOM 791 C C . LEU A 1 111 ? 6.281 2.754 12.363 1.00 98.62 111 LEU A C 1
ATOM 793 O O . LEU A 1 111 ? 5.324 2.375 13.032 1.00 98.62 111 LEU A O 1
ATOM 797 N N . SER A 1 112 ? 7.457 3.079 12.900 1.00 98.62 112 SER A N 1
ATOM 798 C CA . SER A 1 112 ? 7.748 2.991 14.335 1.00 98.62 112 SER A CA 1
ATOM 799 C C . SER A 1 112 ? 6.707 3.745 15.168 1.00 98.62 112 SER A C 1
ATOM 801 O O . SER A 1 112 ? 6.105 3.181 16.080 1.00 98.62 112 SER A O 1
ATOM 803 N N . GLY A 1 113 ? 6.389 4.987 14.787 1.00 98.56 113 GLY A N 1
ATOM 804 C CA . GLY A 1 113 ? 5.385 5.780 15.492 1.00 98.56 113 GLY A CA 1
ATOM 805 C C . GLY A 1 113 ? 3.967 5.197 15.428 1.00 98.56 113 GLY A C 1
ATOM 806 O O . GLY A 1 113 ? 3.221 5.322 16.395 1.00 98.56 113 GLY A O 1
ATOM 807 N N . ALA A 1 114 ? 3.567 4.583 14.310 1.00 98.56 114 ALA A N 1
ATOM 808 C CA . ALA A 1 114 ? 2.258 3.933 14.192 1.00 98.56 114 ALA A CA 1
ATOM 809 C C . ALA A 1 114 ? 2.156 2.671 15.062 1.00 98.56 114 ALA A C 1
ATOM 811 O O . ALA A 1 114 ? 1.120 2.446 15.688 1.00 98.56 114 ALA A O 1
ATOM 812 N N . LEU A 1 115 ? 3.237 1.889 15.141 1.00 98.25 115 LEU A N 1
ATOM 813 C CA . LEU A 1 115 ? 3.307 0.701 15.993 1.00 98.25 115 LEU A CA 1
ATOM 814 C C . LEU A 1 115 ? 3.285 1.065 17.483 1.00 98.25 115 LEU A C 1
ATOM 816 O O . LEU A 1 115 ? 2.535 0.448 18.232 1.00 98.25 115 LEU A O 1
ATOM 820 N N . GLU A 1 116 ? 4.018 2.103 17.898 1.00 98.50 116 GLU A N 1
ATOM 821 C CA . GLU A 1 116 ? 4.008 2.594 19.288 1.00 98.50 116 GLU A CA 1
ATOM 822 C C . GLU A 1 116 ? 2.606 3.051 19.731 1.00 98.50 116 GLU A C 1
ATOM 824 O O . GLU A 1 116 ? 2.206 2.857 20.875 1.00 98.50 116 GLU A O 1
ATOM 829 N N . ARG A 1 117 ? 1.814 3.620 18.811 1.00 97.06 117 ARG A N 1
ATOM 830 C CA . ARG A 1 117 ? 0.414 3.995 19.073 1.00 97.06 117 ARG A CA 1
ATOM 831 C C . ARG A 1 117 ? -0.552 2.810 19.097 1.00 97.06 117 ARG A C 1
ATOM 833 O O . ARG A 1 117 ? -1.714 3.012 19.435 1.00 97.06 117 ARG A O 1
ATOM 840 N N . GLY A 1 118 ? -0.121 1.618 18.687 1.00 97.88 118 GLY A N 1
ATOM 841 C CA . GLY A 1 118 ? -1.008 0.469 18.522 1.00 97.88 118 GLY A CA 1
ATOM 842 C C . GLY A 1 118 ? -2.089 0.694 17.462 1.00 97.88 118 GLY A C 1
ATOM 843 O O . GLY A 1 118 ? -3.213 0.237 17.645 1.00 97.88 118 GLY A O 1
ATOM 844 N N . THR A 1 119 ? -1.780 1.423 16.378 1.00 98.44 119 THR A N 1
ATOM 845 C CA . THR A 1 119 ? -2.723 1.605 15.259 1.00 98.44 119 THR A CA 1
ATOM 846 C C . THR A 1 119 ? -3.233 0.241 14.770 1.00 98.44 119 THR A C 1
ATOM 848 O O . THR A 1 119 ? -2.441 -0.689 14.615 1.00 98.44 119 THR A O 1
ATOM 851 N N . ASN A 1 120 ? -4.539 0.122 14.508 1.00 98.19 120 ASN A N 1
ATOM 852 C CA . ASN A 1 120 ? -5.161 -1.107 14.008 1.00 98.19 120 ASN A CA 1
ATOM 853 C C . ASN A 1 120 ? -5.161 -1.153 12.469 1.00 98.19 120 ASN A C 1
ATOM 855 O O . ASN A 1 120 ? -6.092 -0.713 11.801 1.00 98.19 120 ASN A O 1
ATOM 859 N N . PHE A 1 121 ? -4.081 -1.662 11.891 1.00 98.56 121 PHE A N 1
ATOM 860 C CA . PHE A 1 121 ? -3.868 -1.695 10.447 1.00 98.56 121 PHE A CA 1
ATOM 861 C C . PHE A 1 121 ? -2.975 -2.868 10.061 1.00 98.56 121 PHE A C 1
ATOM 863 O O . PHE A 1 121 ? -2.262 -3.437 10.888 1.00 98.56 121 PHE A O 1
ATOM 870 N N . ILE A 1 122 ? -2.973 -3.196 8.774 1.00 98.69 122 ILE A N 1
ATOM 871 C CA . ILE A 1 122 ? -2.017 -4.131 8.195 1.00 98.69 122 ILE A CA 1
ATOM 872 C C . ILE A 1 122 ? -0.936 -3.320 7.488 1.00 98.69 122 ILE A C 1
ATOM 874 O O . ILE A 1 122 ? -1.234 -2.526 6.598 1.00 98.69 122 ILE A O 1
ATOM 878 N N . TYR A 1 123 ? 0.326 -3.541 7.850 1.00 98.62 123 TYR A N 1
ATOM 879 C CA . TYR A 1 123 ? 1.470 -2.982 7.136 1.00 98.62 123 TYR A CA 1
ATOM 880 C C . TYR A 1 123 ? 2.186 -4.082 6.359 1.00 98.62 123 TYR A C 1
ATOM 882 O O . TYR A 1 123 ? 2.613 -5.081 6.938 1.00 98.62 123 TYR A O 1
ATOM 890 N N . VAL A 1 124 ? 2.348 -3.889 5.053 1.00 98.62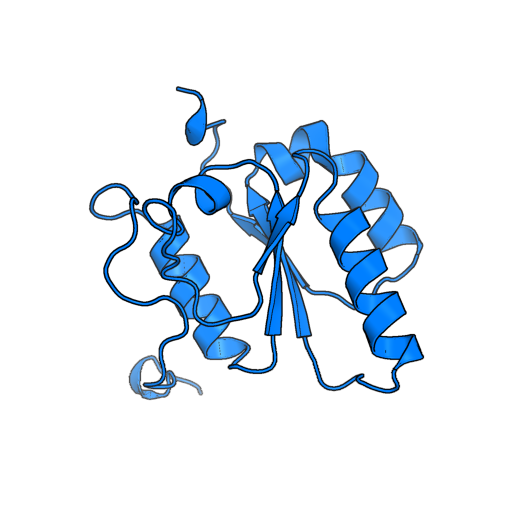 124 VAL A N 1
ATOM 891 C CA . VAL A 1 124 ? 3.107 -4.790 4.188 1.00 98.62 124 VAL A CA 1
ATOM 892 C C . VAL A 1 124 ? 4.305 -4.051 3.615 1.00 98.62 124 VAL A C 1
ATOM 894 O O . VAL A 1 124 ? 4.150 -3.047 2.922 1.00 98.62 124 VAL A O 1
ATOM 897 N N . CYS A 1 125 ? 5.489 -4.613 3.859 1.00 98.31 125 CYS A N 1
ATOM 898 C CA . CYS A 1 125 ? 6.691 -4.326 3.090 1.00 98.31 125 CYS A CA 1
ATOM 899 C C . CYS A 1 125 ? 6.787 -5.341 1.944 1.00 98.31 125 CYS A C 1
ATOM 901 O O . CYS A 1 125 ? 7.073 -6.518 2.181 1.00 98.31 125 CYS A O 1
ATOM 903 N N . TYR A 1 126 ? 6.556 -4.911 0.703 1.00 97.44 126 TYR A N 1
ATOM 904 C CA . TYR A 1 126 ? 6.973 -5.702 -0.451 1.00 97.44 126 TYR A CA 1
ATOM 905 C C . TYR A 1 126 ? 8.460 -5.423 -0.705 1.00 97.44 126 TYR A C 1
ATOM 907 O O . TYR A 1 126 ? 8.856 -4.337 -1.116 1.00 97.44 126 TYR A O 1
ATOM 915 N N . ASN A 1 127 ? 9.307 -6.403 -0.415 1.00 97.31 127 ASN A N 1
ATOM 916 C CA . ASN A 1 127 ? 10.751 -6.227 -0.502 1.00 97.31 127 ASN A CA 1
ATOM 917 C C . ASN A 1 127 ? 11.263 -6.680 -1.875 1.00 97.31 127 ASN A C 1
ATOM 919 O O . ASN A 1 127 ? 11.316 -7.880 -2.152 1.00 97.31 127 ASN A O 1
ATOM 923 N N . ASN A 1 128 ? 11.637 -5.726 -2.728 1.00 95.94 128 ASN A N 1
ATOM 924 C CA . ASN A 1 128 ? 12.322 -5.995 -3.995 1.00 95.94 128 ASN A CA 1
ATOM 925 C C . ASN A 1 128 ? 13.814 -5.606 -3.953 1.00 95.94 128 ASN A C 1
ATOM 927 O O . ASN A 1 128 ? 14.488 -5.691 -4.978 1.00 95.94 128 ASN A O 1
ATOM 931 N N . GLN A 1 129 ? 14.323 -5.292 -2.756 1.00 97.38 129 GLN A N 1
ATOM 932 C CA . GLN A 1 129 ? 15.732 -5.076 -2.412 1.00 97.38 129 GLN A CA 1
ATOM 933 C C . GLN A 1 129 ? 16.399 -3.895 -3.129 1.00 97.38 129 GLN A C 1
ATOM 935 O O . GLN A 1 129 ? 17.626 -3.852 -3.228 1.00 97.38 129 GLN A O 1
ATOM 940 N N . MET A 1 130 ? 15.618 -2.945 -3.645 1.00 96.31 130 MET A N 1
ATOM 941 C CA . MET A 1 130 ? 16.143 -1.734 -4.270 1.00 96.31 130 MET A CA 1
ATOM 942 C C . MET A 1 130 ? 15.071 -0.645 -4.404 1.00 96.31 130 MET A C 1
ATOM 944 O O . MET A 1 130 ? 13.869 -0.902 -4.434 1.00 96.31 130 MET A O 1
ATOM 948 N N . TYR A 1 131 ? 15.501 0.587 -4.671 1.00 97.50 131 TYR A N 1
ATOM 949 C CA . TYR A 1 131 ? 14.607 1.663 -5.106 1.00 97.50 131 TYR A CA 1
ATOM 950 C C . TYR A 1 131 ? 14.189 1.517 -6.584 1.00 97.50 131 TYR A C 1
ATOM 952 O O . TYR A 1 131 ? 14.461 2.375 -7.415 1.00 97.50 131 TYR A O 1
ATOM 960 N N . SER A 1 132 ? 13.463 0.438 -6.898 1.00 96.88 132 SER A N 1
ATOM 961 C CA . SER A 1 132 ? 13.138 -0.010 -8.267 1.00 96.88 132 SER A CA 1
ATOM 962 C C . SER A 1 132 ? 12.518 1.056 -9.182 1.00 96.88 132 SER A C 1
ATOM 964 O O . SER A 1 132 ? 12.714 1.025 -10.391 1.00 96.88 132 SER A O 1
ATOM 966 N N . ASN A 1 133 ? 11.718 1.978 -8.639 1.00 96.81 133 ASN A N 1
ATOM 967 C CA . ASN A 1 133 ? 11.015 2.971 -9.456 1.00 96.81 133 ASN A CA 1
ATOM 968 C C . ASN A 1 133 ? 11.942 4.065 -10.002 1.00 96.81 133 ASN A C 1
ATOM 970 O O . ASN A 1 133 ? 11.641 4.679 -11.021 1.00 96.81 133 ASN A O 1
ATOM 974 N N . THR A 1 134 ? 13.024 4.359 -9.289 1.00 96.31 134 THR A N 1
ATOM 975 C CA . THR A 1 134 ? 13.896 5.507 -9.568 1.00 96.31 134 THR A CA 1
ATOM 976 C C . THR A 1 134 ? 15.137 5.148 -10.383 1.00 96.31 134 THR A C 1
ATOM 978 O O . THR A 1 134 ? 15.956 6.031 -10.627 1.00 96.31 134 THR A O 1
ATOM 981 N N . GLY A 1 135 ? 15.250 3.897 -10.840 1.00 89.50 135 GLY A N 1
ATOM 982 C CA . GLY A 1 135 ? 16.412 3.356 -11.556 1.00 89.50 135 GLY A CA 1
ATOM 983 C C . GLY A 1 135 ? 17.291 2.514 -10.650 1.00 89.50 135 GLY A C 1
ATOM 984 O O . GLY A 1 135 ? 18.503 2.452 -10.943 1.00 89.50 135 GLY A O 1
#

Secondary structure (DSSP, 8-state):
---GGGS-S--SB-S---PPTT-HHHHHHHHHHHHH-SSEEEEEESSHHHHTT-STT--SB-S-EEEE-GGGHHHHHHHHHHHHHHTT-TTSEEEEEEEHIIIIITTHHHHHHHHHTT---EEEEE--SS-GGG-

Sequence (135 aa):
MVSIKDLPENEYVLEGNAACPGCPITIALRTMLKALGKDTIITVPASCSAVIQSLYPKTSFAVPTLNIAFEAAAASASGIEAALHAQGKDDITVLAWAGDGGSYDIGLQALSGALERGTNFIYVCYNNQMYSNTG